Protein AF-A0A2U1NGS0-F1 (afdb_monomer_lite)

Secondary structure (DSSP, 8-state):
--HHHHHHHHHHHHHHHHTT-HHHHHHHHHHH-S---HHHHHHHHHHT-HHHHHHHHHTT--TTSSHHHHHHHIIIIIHHHHHHTTTS---S----GGGG------

Structure (mmCIF, N/CA/C/O backbone):
data_AF-A0A2U1NGS0-F1
#
_entry.id   AF-A0A2U1NGS0-F1
#
loop_
_atom_site.group_PDB
_atom_site.id
_atom_site.type_symbol
_atom_site.label_atom_id
_atom_site.label_alt_id
_atom_site.label_comp_id
_atom_site.label_asym_id
_atom_site.label_entity_id
_atom_site.label_seq_id
_atom_site.pdbx_PDB_ins_code
_atom_site.Cartn_x
_atom_site.Cartn_y
_atom_site.Cartn_z
_atom_site.occupancy
_atom_site.B_iso_or_equiv
_atom_site.auth_seq_id
_atom_site.auth_comp_id
_atom_site.auth_asym_id
_atom_site.auth_atom_id
_atom_site.pdbx_PDB_model_num
ATOM 1 N N . MET A 1 1 ? -12.727 -14.417 -3.202 1.00 58.59 1 MET A N 1
ATOM 2 C CA . MET A 1 1 ? -13.063 -13.663 -1.976 1.00 58.59 1 MET A CA 1
ATOM 3 C C . MET A 1 1 ? -14.487 -13.154 -2.113 1.00 58.59 1 MET A C 1
ATOM 5 O O . MET A 1 1 ? -14.813 -12.642 -3.177 1.00 58.59 1 MET A O 1
ATOM 9 N N . SER A 1 2 ? -15.346 -13.355 -1.114 1.00 77.12 2 SER A N 1
ATOM 10 C CA . SER A 1 2 ? -16.715 -12.818 -1.124 1.00 77.12 2 SER A CA 1
ATOM 11 C C . SER A 1 2 ? -16.703 -11.302 -0.880 1.00 77.12 2 SER A C 1
ATOM 13 O O . SER A 1 2 ? -15.772 -10.788 -0.259 1.00 77.12 2 SER A O 1
ATOM 15 N N . SER A 1 3 ? -17.733 -10.584 -1.344 1.00 81.69 3 SER A N 1
ATOM 16 C CA . SER A 1 3 ? -17.912 -9.144 -1.069 1.00 81.69 3 SER A CA 1
ATOM 17 C C . SER A 1 3 ? -17.868 -8.830 0.431 1.00 81.69 3 SER A C 1
ATOM 19 O O . SER A 1 3 ? -17.242 -7.856 0.836 1.00 81.69 3 SER A O 1
ATOM 21 N N . LEU A 1 4 ? -18.418 -9.734 1.247 1.00 86.25 4 LEU A N 1
ATOM 22 C CA . LEU A 1 4 ? -18.431 -9.662 2.708 1.00 86.25 4 LEU A CA 1
ATOM 23 C C . LEU A 1 4 ? -17.028 -9.508 3.319 1.00 86.25 4 LEU A C 1
ATOM 25 O O . LEU A 1 4 ? -16.838 -8.723 4.240 1.00 86.25 4 LEU A O 1
ATOM 29 N N . TYR A 1 5 ? -16.032 -10.242 2.810 1.00 83.94 5 TYR A N 1
ATOM 30 C CA . TYR A 1 5 ? -14.671 -10.183 3.354 1.00 83.94 5 TYR A CA 1
ATOM 31 C C . TYR A 1 5 ? -14.023 -8.818 3.094 1.00 83.94 5 TYR A C 1
ATOM 33 O O . TYR A 1 5 ? -13.346 -8.270 3.957 1.00 83.94 5 TYR A O 1
ATOM 41 N N . ARG A 1 6 ? -14.278 -8.239 1.916 1.00 84.94 6 ARG A N 1
ATOM 42 C CA . ARG A 1 6 ? -13.793 -6.905 1.553 1.00 84.94 6 ARG A CA 1
ATOM 43 C C . ARG A 1 6 ? -14.448 -5.825 2.418 1.00 84.94 6 ARG A C 1
ATOM 45 O O . ARG A 1 6 ? -13.746 -4.959 2.923 1.00 84.94 6 ARG A O 1
ATOM 52 N N . GLU A 1 7 ? -15.764 -5.893 2.610 1.00 89.25 7 GLU A N 1
ATOM 53 C CA . GLU A 1 7 ? -16.506 -4.968 3.481 1.00 89.25 7 GLU A CA 1
ATOM 54 C C . GLU A 1 7 ? -16.026 -5.040 4.936 1.00 89.25 7 GLU A C 1
ATOM 56 O O . GLU A 1 7 ? -15.804 -4.006 5.561 1.00 89.25 7 GLU A O 1
ATOM 61 N N . LEU A 1 8 ? -15.778 -6.247 5.454 1.00 88.69 8 LEU A N 1
ATOM 62 C CA . LEU A 1 8 ? -15.253 -6.430 6.805 1.00 88.69 8 LEU A CA 1
ATOM 63 C C . LEU A 1 8 ? -13.864 -5.799 6.978 1.00 88.69 8 LEU A C 1
ATOM 65 O O . LEU A 1 8 ? -13.627 -5.125 7.976 1.00 88.69 8 LEU A O 1
ATOM 69 N N . VAL A 1 9 ? -12.961 -5.9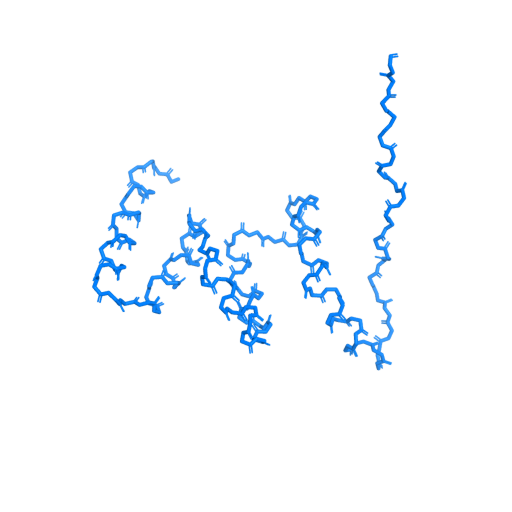70 6.005 1.00 87.69 9 VAL A N 1
ATOM 70 C CA . VAL A 1 9 ? -11.638 -5.323 6.046 1.00 87.69 9 VAL A CA 1
ATOM 71 C C . VAL A 1 9 ? -11.771 -3.798 6.052 1.00 87.69 9 VAL A C 1
ATOM 73 O O . VAL A 1 9 ? -11.068 -3.143 6.816 1.00 87.69 9 VAL A O 1
ATOM 76 N N . PHE A 1 10 ? -12.704 -3.223 5.287 1.00 88.00 10 PHE A N 1
ATOM 77 C CA . PHE A 1 10 ? -12.948 -1.776 5.325 1.00 88.00 10 PHE A CA 1
ATOM 78 C C . PHE A 1 10 ? -13.444 -1.285 6.689 1.00 88.00 10 PHE A C 1
ATOM 80 O O . PHE A 1 10 ? -12.972 -0.252 7.157 1.00 88.00 10 PHE A O 1
ATOM 87 N N . LEU A 1 11 ? -14.336 -2.024 7.356 1.00 90.88 11 LEU A N 1
ATOM 88 C CA . LEU A 1 11 ? -14.792 -1.669 8.707 1.00 90.88 11 LEU A CA 1
ATOM 89 C C . LEU A 1 11 ? -13.646 -1.712 9.728 1.00 90.88 11 LEU A C 1
ATOM 91 O O . LEU A 1 11 ? -13.550 -0.838 10.587 1.00 90.88 11 LEU A O 1
ATOM 95 N N . ILE A 1 12 ? -12.753 -2.700 9.613 1.00 87.06 12 ILE A N 1
ATOM 96 C CA . ILE A 1 12 ? -11.571 -2.814 10.478 1.00 87.06 12 ILE A CA 1
ATOM 97 C C . ILE A 1 12 ? -10.595 -1.657 10.222 1.00 87.06 12 ILE A C 1
ATOM 99 O O . ILE A 1 12 ? -10.111 -1.059 11.180 1.00 87.06 12 ILE A O 1
ATOM 103 N N . LEU A 1 13 ? -10.338 -1.307 8.957 1.00 85.06 13 LEU A N 1
ATOM 104 C CA . LEU A 1 13 ? -9.491 -0.162 8.598 1.00 85.06 13 LEU A CA 1
ATOM 105 C C . LEU A 1 13 ? -10.055 1.151 9.158 1.00 85.06 13 LEU A C 1
ATOM 107 O O . LEU A 1 13 ? -9.301 1.957 9.702 1.00 85.06 13 LEU A O 1
ATOM 111 N N . GLN A 1 14 ? -11.376 1.348 9.079 1.00 85.88 14 GLN A N 1
ATOM 112 C CA . GLN A 1 14 ? -12.033 2.529 9.639 1.00 85.88 14 GLN A CA 1
ATOM 113 C C . GLN A 1 14 ? -11.841 2.609 11.163 1.00 85.88 14 GLN A C 1
ATOM 115 O O . GLN A 1 14 ? -11.398 3.639 11.665 1.00 85.88 14 GLN A O 1
ATOM 120 N N . PHE A 1 15 ? -12.095 1.511 11.881 1.00 85.12 15 PHE A N 1
ATOM 121 C CA . PHE A 1 15 ? -11.903 1.437 13.333 1.00 85.12 15 PHE A CA 1
ATOM 122 C C . PHE A 1 15 ? -10.454 1.735 13.747 1.00 85.12 15 PHE A C 1
ATOM 124 O O . PHE A 1 15 ? -10.202 2.534 14.644 1.00 85.12 15 PHE A O 1
ATOM 131 N N . GLN A 1 16 ? -9.477 1.125 13.074 1.00 74.19 16 GLN A N 1
ATOM 132 C CA . GLN A 1 16 ? -8.063 1.309 13.406 1.00 74.19 16 GLN A CA 1
ATOM 133 C C . GLN A 1 16 ? -7.567 2.741 13.143 1.00 74.19 16 GLN A C 1
ATOM 135 O O . GLN A 1 16 ? -6.668 3.213 13.843 1.00 74.19 16 GLN A O 1
ATOM 140 N N . ASN A 1 17 ? -8.151 3.435 12.160 1.00 75.31 17 ASN A N 1
ATOM 141 C CA . ASN A 1 17 ? -7.859 4.840 11.889 1.00 75.31 17 ASN A CA 1
ATOM 142 C C . ASN A 1 17 ? -8.439 5.772 12.971 1.00 75.31 17 ASN A C 1
ATOM 144 O O . ASN A 1 17 ? -7.791 6.747 13.344 1.00 75.31 17 ASN A O 1
ATOM 148 N N . GLU A 1 18 ? -9.624 5.459 13.505 1.00 80.12 18 GLU A N 1
ATOM 149 C CA . GLU A 1 18 ? -10.238 6.194 14.623 1.00 80.12 18 GLU A CA 1
ATOM 150 C C . GLU A 1 18 ? -9.426 6.037 15.927 1.00 80.12 18 GLU A C 1
ATOM 152 O O . GLU A 1 18 ? -9.227 7.012 16.650 1.00 80.12 18 GLU A O 1
ATOM 157 N N . GLU A 1 19 ? -8.866 4.848 16.172 1.00 79.62 19 GLU A N 1
ATOM 158 C CA . GLU A 1 19 ? -8.044 4.525 17.354 1.00 79.62 19 GLU A CA 1
ATOM 159 C C . GLU A 1 19 ? -6.540 4.871 17.204 1.00 79.62 19 GLU A C 1
ATOM 161 O O . GLU A 1 19 ? -5.747 4.614 18.109 1.00 79.62 19 GLU A O 1
ATOM 166 N N . MET A 1 20 ? -6.123 5.485 16.085 1.00 73.94 20 MET A N 1
ATOM 167 C CA . MET A 1 20 ? -4.751 5.971 15.816 1.00 73.94 20 MET A CA 1
ATOM 168 C C . MET A 1 20 ? -3.642 4.895 15.725 1.00 73.94 20 MET A C 1
ATOM 170 O O . MET A 1 20 ? -2.458 5.207 15.883 1.00 73.94 20 MET A O 1
ATOM 174 N N . PHE A 1 21 ? -3.959 3.639 15.387 1.00 79.75 21 PHE A N 1
ATOM 175 C CA . PHE A 1 21 ? -2.955 2.572 15.207 1.00 79.75 21 PHE A CA 1
ATOM 176 C C . PHE A 1 21 ? -2.343 2.544 13.795 1.00 79.75 21 PHE A C 1
ATOM 178 O O . PHE A 1 21 ? -2.476 1.559 13.067 1.00 79.75 21 PHE A O 1
ATOM 185 N N . LYS A 1 22 ? -1.641 3.616 13.408 1.00 79.88 22 LYS A N 1
ATOM 186 C CA . LYS A 1 22 ? -1.139 3.834 12.034 1.00 79.88 22 LYS A CA 1
ATOM 187 C C . LYS A 1 22 ? -0.341 2.658 11.451 1.00 79.88 22 LYS A C 1
ATOM 189 O O . LYS A 1 22 ? -0.660 2.189 10.365 1.00 79.88 22 LYS A O 1
ATOM 194 N N . ASP A 1 23 ? 0.610 2.095 12.196 1.00 85.31 23 ASP A N 1
ATOM 195 C CA . ASP A 1 23 ? 1.420 0.965 11.707 1.00 85.31 23 ASP A CA 1
ATOM 196 C C . ASP A 1 23 ? 0.579 -0.292 11.433 1.00 85.31 23 ASP A C 1
ATOM 198 O O . ASP A 1 23 ? 0.847 -1.055 10.506 1.00 85.31 23 ASP A O 1
ATOM 202 N N . THR A 1 24 ? -0.464 -0.516 12.239 1.00 87.94 24 THR A N 1
ATOM 203 C CA . THR A 1 24 ? -1.359 -1.671 12.069 1.00 87.94 24 THR A CA 1
ATOM 204 C C . THR A 1 24 ? -2.258 -1.480 10.851 1.00 87.94 24 THR A C 1
ATOM 206 O O . THR A 1 24 ? -2.461 -2.433 10.097 1.00 87.94 24 THR A O 1
ATOM 209 N N . VAL A 1 25 ? -2.723 -0.246 10.621 1.00 89.12 25 VAL A N 1
ATOM 210 C CA . VAL A 1 25 ? -3.506 0.129 9.436 1.00 89.12 25 VAL A CA 1
ATOM 211 C C . VAL A 1 25 ? -2.707 -0.156 8.166 1.00 89.12 25 VAL A C 1
ATOM 213 O O . VAL A 1 25 ? -3.182 -0.891 7.305 1.00 89.12 25 VAL A O 1
ATOM 216 N N . HIS A 1 26 ? -1.470 0.340 8.066 1.00 91.94 26 HIS A N 1
ATOM 217 C CA . HIS A 1 26 ? -0.666 0.192 6.847 1.00 91.94 26 HIS A CA 1
ATOM 218 C C . HIS A 1 26 ? -0.251 -1.255 6.569 1.00 91.94 26 HIS A C 1
ATOM 220 O O . HIS A 1 26 ? -0.246 -1.688 5.416 1.00 91.94 26 HIS A O 1
ATOM 226 N N . ARG A 1 27 ? -0.005 -2.052 7.616 1.00 91.75 27 ARG A N 1
ATOM 227 C CA . ARG A 1 27 ? 0.212 -3.497 7.450 1.00 91.75 27 ARG A CA 1
ATOM 228 C C . ARG A 1 27 ? -1.036 -4.209 6.933 1.00 91.75 27 ARG A C 1
ATOM 230 O O . ARG A 1 27 ? -0.924 -5.051 6.046 1.00 91.75 27 ARG A O 1
ATOM 237 N N . LEU A 1 28 ? -2.226 -3.861 7.428 1.00 91.94 28 LEU A N 1
ATOM 238 C CA . LEU A 1 28 ? -3.481 -4.439 6.937 1.00 91.94 28 LEU A CA 1
ATOM 239 C C . LEU A 1 28 ? -3.783 -4.015 5.489 1.00 91.94 28 LEU A C 1
ATOM 241 O O . LEU A 1 28 ? -4.268 -4.826 4.697 1.00 91.94 28 LE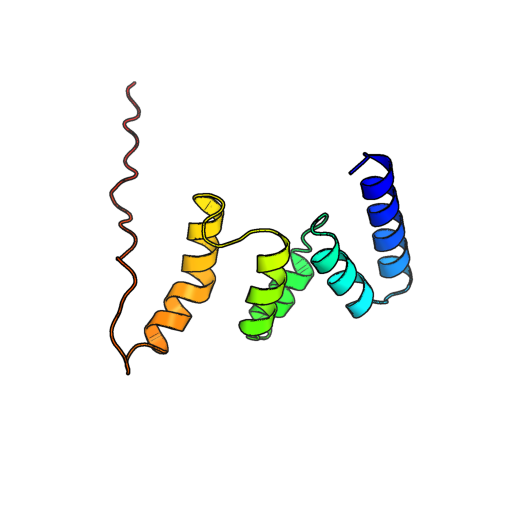U A O 1
ATOM 245 N N . GLU A 1 29 ? -3.468 -2.773 5.117 1.00 92.50 29 GLU A N 1
ATOM 246 C CA . GLU A 1 29 ? -3.530 -2.290 3.731 1.00 92.50 29 GLU A CA 1
ATOM 247 C C . GLU A 1 29 ? -2.648 -3.148 2.806 1.00 92.50 29 GLU A C 1
ATOM 249 O O . GLU A 1 29 ? -3.144 -3.654 1.797 1.00 92.50 29 GLU A O 1
ATOM 254 N N . GLN A 1 30 ? -1.383 -3.378 3.182 1.00 93.62 30 GLN A N 1
ATOM 255 C CA . GLN A 1 30 ? -0.422 -4.188 2.422 1.00 93.62 30 GLN A CA 1
ATOM 256 C C . GLN A 1 30 ? -0.827 -5.670 2.340 1.00 93.62 30 GLN A C 1
ATOM 258 O O . GLN A 1 30 ? -0.809 -6.265 1.266 1.00 93.62 30 GLN A O 1
ATOM 263 N N . GLU A 1 31 ? -1.205 -6.292 3.458 1.00 93.06 31 GLU A N 1
ATOM 264 C CA . GLU A 1 31 ? -1.539 -7.723 3.483 1.00 93.06 31 GLU A CA 1
ATOM 265 C C . GLU A 1 31 ? -2.854 -8.027 2.748 1.00 93.06 31 GLU A C 1
ATOM 267 O O . GLU A 1 31 ? -2.996 -9.088 2.134 1.00 93.06 31 GLU A O 1
ATOM 272 N N . SER A 1 32 ? -3.821 -7.103 2.791 1.00 91.00 32 SER A N 1
ATOM 273 C CA . SER A 1 32 ? -5.110 -7.276 2.113 1.00 91.00 32 SER A CA 1
ATOM 274 C C . SER A 1 32 ? -5.093 -6.852 0.643 1.00 91.00 32 SER A C 1
ATOM 276 O O . SER A 1 32 ? -5.837 -7.419 -0.160 1.00 91.00 32 SER A O 1
ATOM 278 N N . GLY A 1 33 ? -4.294 -5.840 0.289 1.00 90.75 33 GLY A N 1
ATOM 279 C CA . GLY A 1 33 ? -4.250 -5.246 -1.048 1.00 90.75 33 GLY A CA 1
ATOM 280 C C . GLY A 1 33 ? -5.548 -4.541 -1.472 1.00 90.75 33 GLY A C 1
ATOM 281 O O . GLY A 1 33 ? -5.746 -4.284 -2.660 1.00 90.75 33 GLY A O 1
ATOM 282 N N . PHE A 1 34 ? -6.472 -4.253 -0.543 1.00 89.06 34 PHE A N 1
ATOM 283 C CA . PHE A 1 34 ? -7.803 -3.717 -0.878 1.00 89.06 34 PHE A CA 1
ATOM 284 C C . PHE A 1 34 ? -7.892 -2.193 -0.923 1.00 89.06 34 PHE A C 1
ATOM 286 O O . PHE A 1 34 ? -8.778 -1.663 -1.602 1.00 89.06 34 PHE A O 1
ATOM 293 N N . PHE A 1 35 ? -7.015 -1.495 -0.206 1.00 90.69 35 PHE A N 1
ATOM 294 C CA . PHE A 1 35 ? -7.016 -0.042 -0.114 1.00 90.69 35 PHE A CA 1
ATOM 295 C C . PHE A 1 35 ? -5.590 0.491 -0.192 1.00 90.69 35 PHE A C 1
ATOM 297 O O . PHE A 1 35 ? -4.761 0.150 0.643 1.00 90.69 35 PHE A O 1
ATOM 304 N N . PHE A 1 36 ? -5.322 1.312 -1.207 1.00 94.12 36 PHE A N 1
ATOM 305 C CA . PHE A 1 36 ? -4.042 1.990 -1.375 1.00 94.12 36 PHE A CA 1
ATOM 306 C C . PHE A 1 36 ? -4.119 3.372 -0.728 1.00 94.12 36 PHE A C 1
ATOM 308 O O . PHE A 1 36 ? -4.875 4.233 -1.190 1.00 94.12 36 PHE A O 1
ATOM 315 N N . ASN A 1 37 ? -3.338 3.597 0.322 1.00 94.25 37 ASN A N 1
ATOM 316 C CA . ASN A 1 37 ? -3.331 4.853 1.056 1.00 94.25 37 ASN A CA 1
ATOM 317 C C . ASN A 1 37 ? -2.320 5.829 0.453 1.00 94.25 37 ASN A C 1
ATOM 319 O O . ASN A 1 37 ? -1.118 5.744 0.698 1.00 94.25 37 ASN A O 1
ATOM 323 N N . MET A 1 38 ? -2.823 6.775 -0.342 1.00 93.81 38 MET A N 1
ATOM 324 C CA . MET A 1 38 ? -1.979 7.758 -1.025 1.00 93.81 38 MET A CA 1
ATOM 325 C C . MET A 1 38 ? -1.206 8.648 -0.046 1.00 93.81 38 MET A C 1
ATOM 327 O O . MET A 1 38 ? -0.050 8.954 -0.303 1.00 93.81 38 MET A O 1
ATOM 331 N N . HIS A 1 39 ? -1.812 9.028 1.083 1.00 92.50 39 HIS A N 1
ATOM 332 C CA . HIS A 1 39 ? -1.156 9.898 2.057 1.00 92.50 39 HIS A CA 1
ATOM 333 C C . HIS A 1 39 ? 0.045 9.202 2.703 1.00 92.50 39 HIS A C 1
ATOM 335 O O . HIS A 1 39 ? 1.139 9.755 2.725 1.00 92.50 39 HIS A O 1
ATOM 341 N N . HIS A 1 40 ? -0.135 7.954 3.139 1.00 93.19 40 HIS A N 1
ATOM 342 C CA . HIS A 1 40 ? 0.966 7.150 3.666 1.00 93.19 40 HIS A CA 1
ATOM 343 C C . HIS A 1 40 ? 2.052 6.902 2.614 1.00 93.19 40 HIS A C 1
ATOM 345 O O . HIS A 1 40 ? 3.243 7.012 2.893 1.00 93.19 40 HIS A O 1
ATOM 351 N N . PHE A 1 41 ? 1.648 6.613 1.377 1.00 94.69 41 PHE A N 1
ATOM 352 C CA . PHE A 1 41 ? 2.590 6.427 0.283 1.00 94.69 41 PHE A CA 1
ATOM 353 C C . PHE A 1 41 ? 3.421 7.691 0.003 1.00 94.69 41 PHE A C 1
ATOM 355 O O . PHE A 1 41 ? 4.629 7.597 -0.202 1.00 94.69 41 PHE A O 1
ATOM 362 N N . GLU A 1 42 ? 2.807 8.877 0.037 1.00 93.50 42 GLU A N 1
ATOM 363 C CA . GLU A 1 42 ? 3.516 10.156 -0.064 1.00 93.50 42 GLU A CA 1
ATOM 364 C C . GLU A 1 42 ? 4.498 10.350 1.096 1.00 93.50 42 GLU A C 1
ATOM 366 O O . GLU A 1 42 ? 5.642 10.726 0.855 1.00 93.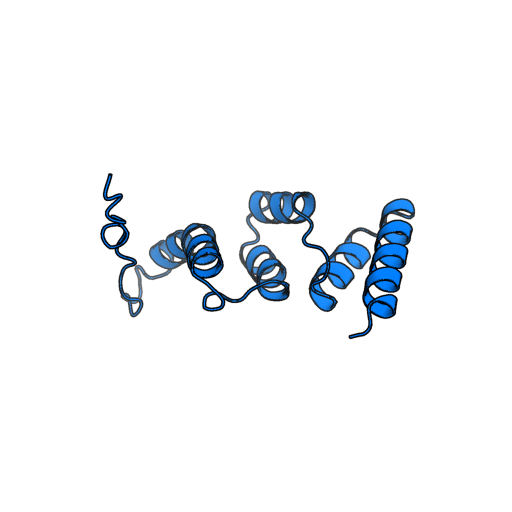50 42 GLU A O 1
ATOM 371 N N . GLU A 1 43 ? 4.106 10.040 2.335 1.00 94.25 43 GLU A N 1
ATOM 372 C CA . GLU A 1 43 ? 5.005 10.095 3.497 1.00 94.25 43 GLU A CA 1
ATOM 373 C C . GLU A 1 43 ? 6.227 9.172 3.327 1.00 94.25 43 GLU A C 1
ATOM 375 O O . GLU A 1 43 ? 7.353 9.598 3.594 1.00 94.25 43 GLU A O 1
ATOM 380 N N . LEU A 1 44 ? 6.034 7.946 2.822 1.00 92.56 44 LEU A N 1
ATOM 381 C CA . LEU A 1 44 ? 7.123 7.007 2.517 1.00 92.56 44 LEU A CA 1
ATOM 382 C C . LEU A 1 44 ? 8.052 7.530 1.410 1.00 92.56 44 LEU A C 1
ATOM 384 O O . LEU A 1 44 ? 9.271 7.412 1.507 1.00 92.56 44 LEU A O 1
ATOM 388 N N . VAL A 1 45 ? 7.500 8.134 0.356 1.00 90.81 45 VAL A N 1
ATOM 389 C CA . VAL A 1 45 ? 8.309 8.730 -0.721 1.00 90.81 45 VAL A CA 1
ATOM 390 C C . VAL A 1 45 ? 9.108 9.927 -0.203 1.00 90.81 45 VAL A C 1
ATOM 392 O O . VAL A 1 45 ? 10.288 10.069 -0.525 1.00 90.81 45 VAL A O 1
ATOM 395 N N . MET A 1 46 ? 8.497 10.769 0.632 1.00 90.75 46 MET A N 1
ATOM 396 C CA . MET A 1 46 ? 9.141 11.948 1.217 1.00 90.75 46 MET A CA 1
ATOM 397 C C . MET A 1 46 ? 10.203 11.590 2.263 1.00 90.75 46 MET A C 1
ATOM 399 O O . MET A 1 46 ? 11.162 12.345 2.429 1.00 90.75 46 MET A O 1
ATOM 403 N N . SER A 1 47 ? 10.070 10.449 2.948 1.00 92.31 47 SER A N 1
ATOM 404 C CA . SER A 1 47 ? 11.097 9.946 3.871 1.00 92.31 47 SER A CA 1
ATOM 405 C C . SER A 1 47 ? 12.361 9.472 3.141 1.00 92.31 47 SER A C 1
ATOM 407 O O . SER A 1 47 ? 13.445 9.458 3.727 1.00 92.31 47 SER A O 1
ATOM 409 N N . GLY A 1 48 ? 12.239 9.116 1.857 1.00 87.81 48 GLY A N 1
ATOM 410 C CA . GLY A 1 48 ? 13.324 8.574 1.043 1.00 87.81 48 GLY A CA 1
ATOM 411 C C . GLY A 1 48 ? 13.617 7.091 1.299 1.00 87.81 48 GLY A C 1
ATOM 412 O O . GLY A 1 48 ? 14.621 6.584 0.788 1.00 87.81 48 GLY A O 1
ATOM 413 N N . ASP A 1 49 ? 12.768 6.383 2.053 1.00 88.56 49 ASP A N 1
ATOM 414 C CA . ASP A 1 49 ? 12.877 4.933 2.238 1.00 88.56 49 ASP A CA 1
ATOM 415 C C . ASP A 1 49 ? 12.329 4.180 1.015 1.00 88.56 49 ASP A C 1
ATOM 417 O O . ASP A 1 49 ? 11.208 3.672 0.975 1.00 88.56 49 ASP A O 1
ATOM 421 N N . TRP A 1 50 ? 13.151 4.115 -0.031 1.00 87.56 50 TRP A N 1
ATOM 422 C CA . TRP A 1 50 ? 12.785 3.483 -1.300 1.00 87.56 50 TRP A CA 1
ATOM 423 C C . TRP A 1 50 ? 12.565 1.970 -1.210 1.00 87.56 50 TRP A C 1
ATOM 425 O O . TRP A 1 50 ? 11.973 1.399 -2.130 1.00 87.56 50 TRP A O 1
ATOM 435 N N . GLU A 1 51 ? 13.058 1.308 -0.160 1.00 90.50 51 GLU A N 1
ATOM 436 C CA . GLU A 1 51 ? 12.773 -0.109 0.064 1.00 90.50 51 GLU A CA 1
ATOM 437 C C . GLU A 1 51 ? 11.331 -0.274 0.539 1.00 90.50 51 GLU A C 1
ATOM 439 O O . GLU A 1 51 ? 10.581 -1.044 -0.067 1.00 90.50 51 GLU A O 1
ATOM 444 N N . GLU A 1 52 ? 10.904 0.533 1.511 1.00 92.25 52 GLU A N 1
ATOM 445 C CA . GLU A 1 52 ? 9.534 0.485 2.017 1.00 92.25 52 GLU A CA 1
ATOM 446 C C . GLU A 1 52 ? 8.511 0.988 0.990 1.00 92.25 52 GLU A C 1
ATOM 448 O O . GLU A 1 52 ? 7.485 0.342 0.777 1.00 92.25 52 GLU A O 1
ATOM 453 N N . VAL A 1 53 ? 8.825 2.050 0.234 1.00 92.62 53 VAL A N 1
ATOM 454 C CA . VAL A 1 53 ? 7.998 2.504 -0.906 1.00 92.62 53 VAL A CA 1
ATOM 455 C C . VAL A 1 53 ? 7.754 1.356 -1.891 1.00 92.62 53 VAL A C 1
ATOM 457 O O . VAL A 1 53 ? 6.638 1.153 -2.383 1.00 92.62 53 VAL A O 1
ATOM 460 N N . LYS A 1 54 ? 8.800 0.576 -2.189 1.00 92.00 54 LYS A N 1
ATOM 461 C CA . LYS A 1 54 ? 8.711 -0.555 -3.114 1.00 92.00 54 LYS A CA 1
ATOM 462 C C . LYS A 1 54 ? 7.909 -1.712 -2.523 1.00 92.00 54 LYS A C 1
ATOM 464 O O . LYS A 1 54 ? 7.128 -2.316 -3.263 1.00 92.00 54 LYS A O 1
ATOM 469 N N . ASN A 1 55 ? 8.105 -2.020 -1.242 1.00 93.38 55 ASN A N 1
ATOM 470 C CA . ASN A 1 55 ? 7.378 -3.073 -0.534 1.00 93.38 55 ASN A CA 1
ATOM 471 C C . ASN A 1 55 ? 5.882 -2.753 -0.463 1.00 93.38 55 ASN A C 1
ATOM 473 O O . ASN A 1 55 ? 5.065 -3.598 -0.831 1.00 93.38 55 ASN A O 1
ATOM 477 N N . TYR A 1 56 ? 5.528 -1.514 -0.110 1.00 95.56 56 TYR A N 1
ATOM 478 C CA . TYR A 1 56 ? 4.145 -1.050 -0.083 1.00 95.56 56 TYR A CA 1
ATOM 479 C C . TYR A 1 56 ? 3.493 -1.129 -1.465 1.00 95.56 56 TYR A C 1
ATOM 481 O O . TYR A 1 56 ? 2.440 -1.742 -1.610 1.00 95.56 56 TYR A O 1
ATOM 489 N N . LEU A 1 57 ? 4.134 -0.603 -2.516 1.00 94.94 57 LEU A N 1
ATOM 490 C CA . LEU A 1 57 ? 3.575 -0.652 -3.873 1.00 94.94 57 LEU A CA 1
ATOM 491 C C . LEU A 1 57 ? 3.381 -2.094 -4.385 1.00 94.94 57 LEU A C 1
ATOM 493 O O . LEU A 1 57 ? 2.386 -2.384 -5.056 1.00 94.94 57 LEU A O 1
ATOM 497 N N . ALA A 1 58 ? 4.299 -3.003 -4.035 1.00 93.62 58 ALA A N 1
ATOM 498 C CA . ALA A 1 58 ? 4.274 -4.399 -4.473 1.00 93.62 58 ALA A CA 1
ATOM 499 C C . ALA A 1 58 ? 3.069 -5.199 -3.948 1.00 93.62 58 ALA A C 1
ATOM 501 O O . ALA A 1 58 ? 2.710 -6.208 -4.560 1.00 93.62 58 ALA A O 1
ATOM 502 N N . ALA A 1 59 ? 2.432 -4.749 -2.862 1.00 95.31 59 ALA A N 1
ATOM 503 C CA . ALA A 1 59 ? 1.192 -5.333 -2.354 1.00 95.31 59 ALA A CA 1
ATOM 504 C C . ALA A 1 59 ? 0.001 -5.146 -3.312 1.00 95.31 59 ALA A C 1
ATOM 506 O O . ALA A 1 59 ? -0.913 -5.968 -3.339 1.00 95.31 59 ALA A O 1
ATOM 507 N N . PHE A 1 60 ? 0.022 -4.089 -4.129 1.00 95.44 60 PHE A N 1
ATOM 508 C CA . PHE A 1 60 ? -1.103 -3.703 -4.986 1.00 95.44 60 PHE A CA 1
ATOM 509 C C . PHE A 1 60 ? -0.851 -3.988 -6.462 1.00 95.44 60 PHE A C 1
ATOM 511 O O . PHE A 1 60 ? -1.783 -4.288 -7.209 1.00 95.44 60 PHE A O 1
ATOM 518 N N . THR A 1 61 ? 0.402 -3.884 -6.908 1.00 94.75 61 THR A N 1
ATOM 519 C CA . THR A 1 61 ? 0.772 -4.194 -8.288 1.00 94.75 61 THR A CA 1
ATOM 520 C C . THR A 1 61 ? 2.248 -4.545 -8.422 1.00 94.75 61 THR A C 1
ATOM 522 O O . THR A 1 61 ? 3.099 -4.028 -7.711 1.00 94.75 61 THR A O 1
ATOM 525 N N . LYS A 1 62 ? 2.574 -5.406 -9.385 1.00 90.62 62 LYS A N 1
ATOM 526 C CA . LYS A 1 62 ? 3.935 -5.760 -9.791 1.00 90.62 62 LYS A CA 1
ATOM 527 C C . LYS A 1 62 ? 4.289 -5.047 -11.089 1.00 90.62 62 LYS A C 1
ATOM 529 O O . LYS A 1 62 ? 3.425 -4.853 -11.938 1.00 90.62 62 LYS A O 1
ATOM 534 N N . VAL A 1 63 ? 5.582 -4.789 -11.297 1.00 83.94 63 VAL A N 1
ATOM 535 C CA . VAL A 1 63 ? 6.170 -4.088 -12.465 1.00 83.94 63 VAL A CA 1
ATOM 536 C C . VAL A 1 63 ? 5.558 -4.485 -13.822 1.00 83.94 63 VAL A C 1
ATOM 538 O O . VAL A 1 63 ? 5.447 -3.656 -14.720 1.00 83.94 63 VAL A O 1
ATOM 541 N N . GLY A 1 64 ? 5.186 -5.755 -13.995 1.00 83.75 64 GLY A N 1
ATOM 542 C CA . GLY A 1 64 ? 4.694 -6.306 -15.259 1.00 83.75 64 GLY A CA 1
ATOM 543 C C . GLY A 1 64 ? 3.177 -6.451 -15.384 1.00 83.75 64 GLY A C 1
ATOM 544 O O . GLY A 1 64 ? 2.728 -6.924 -16.424 1.00 83.75 64 GLY A O 1
ATOM 545 N N . ASP A 1 65 ? 2.388 -6.080 -14.374 1.00 90.12 65 ASP A N 1
ATOM 546 C CA . ASP A 1 65 ? 0.946 -6.369 -14.375 1.00 90.12 65 ASP A CA 1
ATOM 547 C C . ASP A 1 65 ? 0.198 -5.613 -15.478 1.00 90.12 65 ASP A C 1
ATOM 549 O O . ASP A 1 65 ? -0.765 -6.121 -16.050 1.00 90.12 65 ASP A O 1
ATOM 553 N N . ASN A 1 66 ? 0.619 -4.380 -15.780 1.00 92.00 66 ASN A N 1
ATOM 554 C CA . ASN A 1 66 ? 0.080 -3.568 -16.869 1.00 92.00 66 ASN A CA 1
ATOM 555 C C . ASN A 1 66 ? 1.016 -2.392 -17.215 1.00 92.00 66 ASN A C 1
ATOM 557 O O . ASN A 1 66 ? 1.990 -2.110 -16.513 1.00 92.00 66 ASN A O 1
ATOM 561 N N . LYS A 1 67 ? 0.693 -1.662 -18.295 1.00 91.25 67 LYS A N 1
ATOM 562 C CA . LYS A 1 67 ? 1.493 -0.519 -18.778 1.00 91.25 67 LYS A CA 1
ATOM 563 C C . LYS A 1 67 ? 1.645 0.617 -17.756 1.00 91.25 67 LYS A C 1
ATOM 565 O O . LYS A 1 67 ? 2.641 1.331 -17.804 1.00 91.25 67 LYS A O 1
ATOM 570 N N . TYR A 1 68 ? 0.671 0.799 -16.863 1.00 93.00 68 TYR A N 1
ATOM 571 C CA . TYR A 1 68 ? 0.710 1.842 -15.837 1.00 93.00 68 TYR A CA 1
ATOM 572 C C . TYR A 1 68 ? 1.630 1.440 -14.691 1.00 93.00 68 TYR A C 1
ATOM 574 O O . TYR A 1 68 ? 2.467 2.239 -14.295 1.00 93.00 68 TYR A O 1
ATOM 582 N N . SER A 1 69 ? 1.549 0.190 -14.236 1.00 88.50 69 SER A N 1
ATOM 583 C CA . SER A 1 69 ? 2.466 -0.342 -13.228 1.00 88.50 69 SER A CA 1
ATOM 584 C C . SER A 1 69 ? 3.921 -0.261 -13.695 1.00 88.50 69 SER A C 1
ATOM 586 O O . SER A 1 69 ? 4.763 0.305 -13.001 1.00 88.50 69 SER A O 1
ATOM 588 N N . MET A 1 70 ? 4.203 -0.687 -14.932 1.00 87.44 70 MET A N 1
ATOM 589 C CA . MET A 1 70 ? 5.537 -0.547 -15.528 1.00 87.44 70 MET A CA 1
ATOM 590 C C . MET A 1 70 ? 6.021 0.912 -15.510 1.00 87.44 70 MET A C 1
ATOM 592 O O . MET A 1 70 ? 7.172 1.177 -15.166 1.00 87.44 70 MET A O 1
ATOM 596 N N . LYS A 1 71 ? 5.144 1.864 -15.857 1.00 88.81 71 LYS A N 1
ATOM 597 C CA . LYS A 1 71 ? 5.464 3.296 -15.860 1.00 88.81 71 LYS A CA 1
ATOM 598 C C . LYS A 1 71 ? 5.763 3.819 -14.450 1.00 88.81 71 LYS A C 1
ATOM 600 O O . LYS A 1 71 ? 6.792 4.459 -14.276 1.00 88.81 71 LYS A O 1
ATOM 605 N N . ILE A 1 72 ? 4.922 3.506 -13.460 1.00 90.25 72 ILE A N 1
ATOM 606 C CA . ILE A 1 72 ? 5.105 3.921 -12.058 1.00 90.25 72 ILE A CA 1
ATOM 607 C C . ILE A 1 72 ? 6.442 3.399 -11.524 1.00 90.25 72 ILE A C 1
ATOM 609 O O . ILE A 1 72 ? 7.252 4.169 -11.018 1.00 90.25 72 ILE A O 1
ATOM 613 N N . TYR A 1 73 ? 6.718 2.103 -11.704 1.00 88.75 73 TYR A N 1
ATOM 614 C CA . TYR A 1 73 ? 7.978 1.513 -11.253 1.00 88.75 73 TYR A CA 1
ATOM 615 C C . TYR A 1 73 ? 9.199 2.115 -11.964 1.00 88.75 73 TYR A C 1
ATOM 617 O O . TYR A 1 73 ? 10.255 2.273 -11.350 1.00 88.75 73 TYR A O 1
ATOM 625 N N . PHE A 1 74 ? 9.082 2.450 -13.249 1.00 86.00 74 PHE A N 1
ATOM 626 C CA . PHE A 1 74 ? 10.156 3.112 -13.982 1.00 86.00 74 PHE A CA 1
ATOM 627 C C . PHE A 1 74 ? 10.403 4.539 -13.478 1.00 86.00 74 PHE A C 1
ATOM 629 O O . PHE A 1 74 ? 11.553 4.904 -13.258 1.00 86.00 74 PHE A O 1
ATOM 636 N N . GLU A 1 75 ? 9.351 5.329 -13.269 1.00 87.06 75 GLU A N 1
ATOM 637 C CA . GLU A 1 75 ? 9.473 6.710 -12.788 1.00 87.06 75 GLU A CA 1
ATOM 638 C C . GLU A 1 75 ? 10.014 6.761 -11.354 1.00 87.06 75 GLU A C 1
ATOM 640 O O . GLU A 1 75 ? 10.883 7.574 -11.063 1.00 87.06 75 GLU A O 1
ATOM 645 N N . MET A 1 76 ? 9.580 5.849 -10.481 1.00 84.06 76 MET A N 1
ATOM 646 C CA . MET A 1 76 ? 9.994 5.840 -9.074 1.00 84.06 76 MET A CA 1
ATOM 647 C C . MET A 1 76 ? 11.354 5.181 -8.838 1.00 84.06 76 MET A C 1
ATOM 649 O O . MET A 1 76 ? 12.131 5.650 -8.017 1.00 84.06 76 MET A O 1
ATOM 653 N N . PHE A 1 77 ? 11.666 4.081 -9.531 1.00 83.00 77 PHE A N 1
ATOM 654 C CA . PHE A 1 77 ? 12.860 3.276 -9.229 1.00 83.00 77 PHE A CA 1
ATOM 655 C C . PHE A 1 77 ? 13.831 3.146 -10.398 1.00 83.00 77 PHE A C 1
ATOM 657 O O . PHE A 1 77 ? 14.957 2.685 -10.195 1.00 83.00 77 PHE A O 1
ATOM 664 N N . GLY A 1 78 ? 13.419 3.509 -11.614 1.00 68.62 78 GLY A N 1
ATOM 665 C CA . GLY A 1 78 ? 14.282 3.492 -12.789 1.00 68.62 78 GLY A CA 1
ATOM 666 C C . GLY A 1 78 ? 15.475 4.410 -12.575 1.00 68.62 78 GLY A C 1
ATOM 667 O O . GLY A 1 78 ? 16.604 3.928 -12.594 1.00 68.62 78 GLY A O 1
ATOM 668 N N . GLU A 1 79 ? 15.240 5.689 -12.270 1.00 55.94 79 GLU A N 1
ATOM 669 C CA . GLU A 1 79 ? 16.306 6.669 -12.006 1.00 55.94 79 GLU A CA 1
ATOM 670 C C . GLU A 1 79 ? 17.211 6.247 -10.836 1.00 55.94 79 GLU A C 1
ATOM 672 O O . GLU A 1 79 ? 18.434 6.226 -10.986 1.00 55.94 79 GLU A O 1
ATOM 677 N N . HIS A 1 80 ? 16.650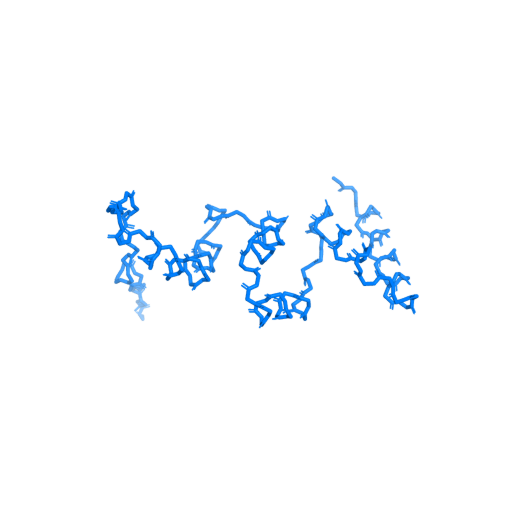 5.762 -9.721 1.00 53.22 80 HIS A N 1
ATOM 678 C CA . HIS A 1 80 ? 17.444 5.246 -8.596 1.00 53.22 80 HIS A CA 1
ATOM 679 C C . HIS A 1 80 ? 18.315 4.028 -8.942 1.00 53.22 80 HIS A C 1
ATOM 681 O O . HIS A 1 80 ? 19.421 3.888 -8.412 1.00 53.22 80 HIS A O 1
ATOM 687 N N . GLN A 1 81 ? 17.865 3.146 -9.840 1.00 47.88 81 GLN A N 1
ATOM 688 C CA . GLN A 1 81 ? 18.676 2.027 -10.326 1.00 47.88 81 GLN A CA 1
ATOM 689 C C . GLN A 1 81 ? 19.695 2.438 -11.398 1.00 47.88 81 GLN A C 1
ATOM 691 O O . GLN A 1 81 ? 20.720 1.766 -11.506 1.00 47.88 81 GLN A O 1
ATOM 696 N N . PHE A 1 82 ? 19.459 3.511 -12.163 1.00 42.66 82 PHE A N 1
ATOM 697 C CA . PHE A 1 82 ? 20.445 4.062 -13.102 1.00 42.66 82 PHE A CA 1
ATOM 698 C C . PHE A 1 82 ? 21.669 4.622 -12.363 1.00 42.66 82 PHE A C 1
ATOM 700 O O . PHE A 1 82 ? 22.791 4.338 -12.777 1.00 42.66 82 PHE A O 1
ATOM 707 N N . PHE A 1 83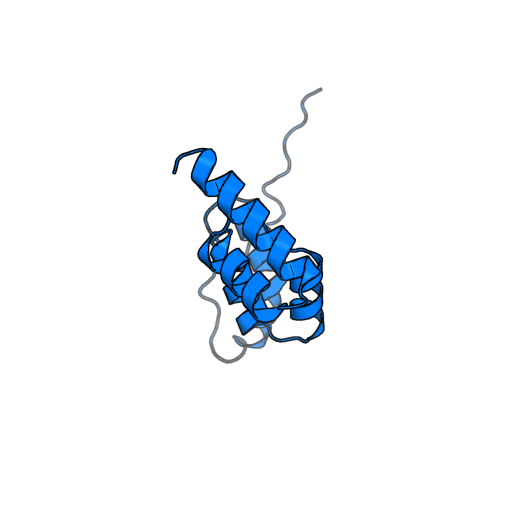 ? 21.485 5.306 -11.227 1.00 42.53 83 PHE A N 1
ATOM 708 C CA . PHE A 1 83 ? 22.610 5.797 -10.415 1.00 42.53 83 PHE A CA 1
ATOM 709 C C . PHE A 1 83 ? 23.334 4.696 -9.623 1.00 42.53 83 PHE A C 1
ATOM 711 O O . PHE A 1 83 ? 24.528 4.817 -9.382 1.00 42.53 83 PHE A O 1
ATOM 718 N N . LYS A 1 84 ? 22.663 3.591 -9.256 1.00 42.88 84 LYS A N 1
ATOM 719 C CA . LYS A 1 84 ? 23.319 2.442 -8.592 1.00 42.88 84 LYS A CA 1
ATOM 720 C C . LYS A 1 84 ? 24.016 1.468 -9.558 1.00 42.88 84 LYS A C 1
ATOM 722 O O . LYS A 1 84 ? 24.827 0.663 -9.118 1.00 42.88 84 LYS A O 1
ATOM 727 N N . LYS A 1 85 ? 23.707 1.506 -10.862 1.00 41.00 85 LYS A N 1
ATOM 728 C CA . LYS A 1 85 ? 24.297 0.626 -11.897 1.00 41.00 85 LYS A CA 1
ATOM 729 C C . LYS A 1 85 ? 25.430 1.267 -12.703 1.00 41.00 85 LYS A C 1
ATOM 731 O O . LYS A 1 85 ? 25.870 0.673 -13.685 1.00 41.00 85 LYS A O 1
ATOM 736 N N . SER A 1 86 ? 25.952 2.425 -12.298 1.00 42.22 86 SER A N 1
ATOM 737 C CA . SER A 1 86 ? 27.183 2.960 -12.898 1.00 42.22 86 SER A CA 1
ATOM 738 C C . SER A 1 86 ? 28.421 2.094 -12.620 1.00 42.22 86 SER A C 1
ATOM 740 O O . SER A 1 86 ? 29.406 2.249 -13.332 1.00 42.22 86 SER A O 1
ATOM 742 N N . ASP A 1 87 ? 28.348 1.137 -11.684 1.00 50.28 87 ASP A N 1
ATOM 743 C CA . ASP A 1 87 ? 29.424 0.162 -11.444 1.00 50.28 87 ASP A CA 1
ATOM 744 C C . ASP A 1 87 ? 29.199 -1.208 -12.115 1.00 50.28 87 ASP A C 1
ATOM 746 O O . ASP A 1 87 ? 30.136 -1.996 -12.222 1.00 50.28 87 ASP A O 1
ATOM 750 N N . VAL A 1 88 ? 27.999 -1.517 -12.635 1.00 50.00 88 VAL A N 1
ATOM 751 C CA . VAL A 1 88 ? 27.763 -2.737 -13.435 1.00 50.00 88 VAL A CA 1
ATOM 752 C C . VAL A 1 88 ? 26.639 -2.494 -14.454 1.00 50.00 88 VAL A C 1
ATOM 754 O O . VAL A 1 88 ? 25.473 -2.351 -14.087 1.00 50.00 88 VAL A O 1
ATOM 757 N N . GLY A 1 89 ? 27.010 -2.444 -15.739 1.00 40.59 89 GLY A N 1
ATOM 758 C CA . GLY A 1 89 ? 26.193 -1.974 -16.871 1.00 40.59 89 GLY A CA 1
ATOM 759 C C . GLY A 1 89 ? 24.815 -2.639 -17.097 1.00 40.59 89 GLY A C 1
ATOM 760 O O . GLY A 1 89 ? 24.466 -3.651 -16.483 1.00 40.59 89 GLY A O 1
ATOM 761 N N . PRO A 1 90 ? 23.977 -2.069 -17.989 1.00 46.03 90 PRO A N 1
ATOM 762 C CA . PRO A 1 90 ? 22.539 -2.312 -17.980 1.00 46.03 90 PRO A CA 1
ATOM 763 C C . PRO A 1 90 ? 22.140 -3.613 -18.697 1.00 46.03 90 PRO A C 1
ATOM 765 O O . PRO A 1 90 ? 22.453 -3.825 -19.864 1.00 46.03 90 PRO A O 1
ATOM 768 N N . LYS A 1 91 ? 21.350 -4.454 -18.012 1.00 52.06 91 LYS A N 1
ATOM 769 C CA . LYS A 1 91 ? 20.581 -5.577 -18.597 1.00 52.06 91 LYS A CA 1
ATOM 770 C C . LYS A 1 91 ? 19.095 -5.263 -18.827 1.00 52.06 91 LYS A C 1
ATOM 772 O O . LYS A 1 91 ? 18.320 -6.168 -19.115 1.00 52.06 91 LYS A O 1
ATOM 777 N N . ILE A 1 92 ? 18.672 -4.007 -18.693 1.00 48.47 92 ILE A N 1
ATOM 778 C CA . ILE A 1 92 ? 17.272 -3.623 -18.915 1.00 48.47 92 ILE A CA 1
ATOM 779 C C . ILE A 1 92 ? 17.208 -2.822 -20.213 1.00 48.47 92 ILE A C 1
ATOM 781 O O . ILE A 1 92 ? 17.877 -1.798 -20.334 1.00 48.47 92 ILE A O 1
ATOM 785 N N . ALA A 1 93 ? 16.450 -3.320 -21.193 1.00 44.22 93 ALA A N 1
ATOM 786 C CA . ALA A 1 93 ? 16.238 -2.621 -22.454 1.00 44.22 93 ALA A CA 1
ATOM 787 C C . ALA A 1 93 ? 15.565 -1.257 -22.192 1.00 44.22 93 ALA A C 1
ATOM 789 O O . ALA A 1 93 ? 14.634 -1.193 -21.382 1.00 44.22 93 ALA A O 1
ATOM 790 N N . PRO A 1 94 ? 16.013 -0.171 -22.844 1.00 43.66 94 PRO A N 1
ATOM 791 C CA . PRO A 1 94 ? 15.461 1.157 -22.615 1.00 43.66 94 PRO A CA 1
ATOM 792 C C . PRO A 1 94 ? 13.987 1.219 -23.036 1.00 43.66 94 PRO A C 1
ATOM 794 O O . PRO A 1 94 ? 13.613 0.803 -24.135 1.00 43.66 94 PRO A O 1
ATOM 797 N N . TYR A 1 95 ? 13.151 1.759 -22.149 1.00 46.19 95 TYR A N 1
ATOM 798 C CA . TYR A 1 95 ? 11.758 2.091 -22.433 1.00 46.19 95 TYR A CA 1
ATOM 799 C C . TYR A 1 95 ? 11.707 3.169 -23.526 1.00 46.19 95 TYR A C 1
ATOM 801 O O . TYR A 1 95 ? 12.164 4.294 -23.324 1.00 46.19 95 TYR A O 1
ATOM 809 N N . ASN A 1 96 ? 11.173 2.826 -24.701 1.00 47.22 96 ASN A N 1
ATOM 810 C CA . ASN A 1 96 ? 11.068 3.752 -25.827 1.00 47.22 96 ASN A CA 1
ATOM 811 C C . ASN A 1 96 ? 9.752 4.551 -25.746 1.00 47.22 96 ASN A C 1
ATOM 813 O O . ASN A 1 96 ? 8.678 4.011 -26.018 1.00 47.22 96 ASN A O 1
ATOM 817 N N . LYS A 1 97 ? 9.855 5.844 -25.404 1.00 47.06 97 LYS A N 1
ATOM 818 C CA . LYS A 1 97 ? 8.732 6.798 -25.330 1.00 47.06 97 LYS A CA 1
ATOM 819 C C . LYS A 1 97 ? 8.027 7.037 -26.681 1.00 47.06 97 LYS A C 1
ATOM 821 O O . LYS A 1 97 ? 6.882 7.472 -26.678 1.00 47.06 97 LYS A O 1
ATOM 826 N N . GLU A 1 98 ? 8.654 6.733 -27.819 1.00 42.91 98 GLU A N 1
ATOM 827 C CA . GLU A 1 98 ? 8.155 7.097 -29.159 1.00 42.91 98 GLU A CA 1
ATOM 828 C C . GLU A 1 98 ? 7.165 6.091 -29.771 1.00 42.91 98 GLU A C 1
ATOM 830 O O . GLU A 1 98 ? 6.506 6.399 -30.759 1.00 42.91 98 GLU A O 1
ATOM 835 N N . LYS A 1 99 ? 6.988 4.894 -29.192 1.00 48.09 99 LYS A N 1
ATOM 836 C CA . LYS A 1 99 ? 6.099 3.854 -29.757 1.00 48.09 99 LYS A CA 1
ATOM 837 C C . LYS A 1 99 ? 4.614 3.966 -29.362 1.00 48.09 99 LYS A C 1
ATOM 839 O O . LYS A 1 99 ? 3.865 3.014 -29.565 1.00 48.09 99 LYS A O 1
ATOM 844 N N . GLN A 1 100 ? 4.165 5.097 -28.813 1.00 47.53 100 GLN A N 1
ATOM 845 C CA . GLN A 1 100 ? 2.746 5.354 -28.503 1.00 47.53 100 GLN A CA 1
ATOM 846 C C . GLN A 1 100 ? 2.169 6.593 -29.209 1.00 47.53 100 GLN A C 1
ATOM 848 O O . GLN A 1 100 ? 1.209 7.186 -28.719 1.00 47.53 100 GLN A O 1
ATOM 853 N N . SER A 1 101 ? 2.670 6.962 -30.392 1.00 36.78 101 SER A N 1
ATOM 854 C CA . SER A 1 101 ? 1.868 7.759 -31.327 1.00 36.78 101 SER A CA 1
ATOM 855 C C . SER A 1 101 ? 0.690 6.909 -31.819 1.00 36.78 101 SER A C 1
ATOM 857 O O . SER A 1 101 ? 0.726 6.264 -32.862 1.00 36.78 101 SER A O 1
ATOM 859 N N . VAL A 1 102 ? -0.368 6.864 -31.010 1.00 38.94 102 VAL A N 1
ATOM 860 C CA . VAL A 1 102 ? -1.682 6.392 -31.437 1.00 38.94 102 VAL A CA 1
ATOM 861 C C . VAL A 1 102 ? -2.125 7.325 -32.555 1.00 38.94 102 VAL A C 1
ATOM 863 O O . VAL A 1 102 ? -2.315 8.521 -32.338 1.00 38.94 102 VAL A O 1
ATOM 866 N N . THR A 1 103 ? -2.256 6.781 -33.760 1.00 36.12 103 THR A N 1
ATOM 867 C CA . THR A 1 103 ? -2.941 7.433 -34.871 1.00 36.12 103 THR A CA 1
ATOM 868 C C . THR A 1 103 ? -4.369 7.744 -34.428 1.00 36.12 103 THR A C 1
ATOM 870 O O . THR A 1 103 ? -5.220 6.857 -34.392 1.00 36.12 103 THR A O 1
ATOM 873 N N . ILE A 1 104 ? -4.642 8.998 -34.074 1.00 36.09 104 ILE A N 1
ATOM 874 C CA . ILE A 1 104 ? -6.011 9.507 -34.082 1.00 36.09 104 ILE A CA 1
ATOM 875 C C . ILE A 1 104 ? -6.327 9.728 -35.559 1.00 36.09 104 ILE A C 1
ATOM 877 O O . ILE A 1 104 ? -5.863 10.693 -36.162 1.00 36.09 104 ILE A O 1
ATOM 881 N N . SER A 1 105 ? -7.031 8.772 -36.160 1.00 38.50 105 SER A N 1
ATOM 882 C CA . SER A 1 105 ? -7.673 9.005 -37.453 1.00 38.50 105 SER A CA 1
ATOM 883 C C . SER A 1 105 ? -8.930 9.826 -37.168 1.00 38.50 105 SER A C 1
ATOM 885 O O . SER A 1 105 ? -9.763 9.381 -36.376 1.00 38.50 105 SER A O 1
ATOM 887 N N . LEU A 1 106 ? -8.997 11.034 -37.733 1.00 39.50 106 LEU A N 1
ATOM 888 C CA . LEU A 1 106 ? -10.221 11.838 -37.819 1.00 39.50 106 LEU A CA 1
ATOM 889 C C . LEU A 1 106 ? -11.196 11.211 -38.820 1.00 39.50 106 LEU A C 1
ATOM 891 O O . LEU A 1 106 ? -10.705 10.658 -39.832 1.00 39.50 106 LEU A O 1
#

Radius of gyration: 18.06 Å; chains: 1; bounding box: 48×26×55 Å

Foldseek 3Di:
DDPVVLVVLVVVLVVCVVVVVVVVNLVSCLVVLNDQDPVVLVVCVVVVVLVVNCSSVVSNDDCPPDPVSVVVCCVSCVVVVVVVCPVPDDPDDDDDPPPPPDPPDD

pLDDT: mean 76.59, std 20.14, range [36.09, 95.56]

Organism: Artemisia annua (NCBI:txid35608)

InterPro domains:
  IPR006595 CTLH, C-terminal LisH motif [PS50897] (34-76)
  IPR027728 Topless family [PTHR44083] (1-76)
  IPR054080 TPR1-like, CTLH-containing domain [PF21889] (37-77)
  IPR054532 TPL/SMU1, LisH-like dimerisation domain [PF17814] (6-34)

S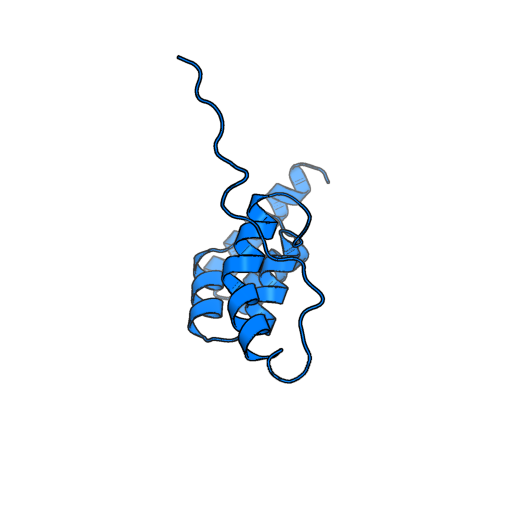equence (106 aa):
MSSLYRELVFLILQFQNEEMFKDTVHRLEQESGFFFNMHHFEELVMSGDWEEVKNYLAAFTKVGDNKYSMKIYFEMFGEHQFFKKSDVGPKIAPYNKEKQSVTISL